Protein AF-A0A966R9F8-F1 (afdb_monomer_lite)

Secondary structure (DSSP, 8-state):
--GGGGS-HHHHHHHHHHHHHHHHH-PBBSSSSTTB---B-GGG-TTGGGT-SGGGSTTEETTTEESSB-S---TT-B-TT----HHHHHHHHHHHHHHHHHHHHHHHHH--

Sequence (112 aa):
MGEYELLNERQQEQADDLAELAVEFGKFDQTTGANGAHYAPASANPFKAQGLMCSNCVFYDELGGCQIVSGVIEPEAVCKLWIIPETTILEAEAQAARSLDMAKRKLKLHVL

Structure (mmCIF, N/CA/C/O backbone):
data_AF-A0A966R9F8-F1
#
_entry.id   AF-A0A966R9F8-F1
#
loop_
_atom_site.group_PDB
_atom_site.id
_atom_site.type_symbol
_atom_site.label_atom_id
_atom_site.label_alt_id
_atom_site.label_comp_id
_atom_site.label_asym_id
_atom_site.label_entity_id
_atom_site.label_seq_id
_atom_site.pdbx_PDB_ins_code
_atom_site.Cartn_x
_atom_site.Cartn_y
_atom_site.Cartn_z
_atom_site.occupancy
_atom_site.B_iso_or_equiv
_atom_site.auth_seq_id
_atom_site.auth_comp_id
_atom_site.auth_asym_id
_atom_site.auth_atom_id
_atom_site.pdbx_PDB_model_num
ATOM 1 N N . MET A 1 1 ? -17.817 -1.187 8.749 1.00 52.78 1 MET A N 1
ATOM 2 C CA . MET A 1 1 ? -17.004 0.005 8.489 1.00 52.78 1 MET A CA 1
ATOM 3 C C . MET A 1 1 ? -15.873 -0.420 7.581 1.00 52.78 1 MET A C 1
ATOM 5 O O . MET A 1 1 ? -15.224 -1.404 7.920 1.00 52.78 1 MET A O 1
ATOM 9 N N . GLY A 1 2 ? -15.725 0.204 6.415 1.00 76.94 2 GLY A N 1
ATOM 10 C CA . GLY A 1 2 ? -14.594 -0.048 5.517 1.00 76.94 2 GLY A CA 1
ATOM 11 C C . GLY A 1 2 ? -13.320 0.635 6.024 1.00 76.94 2 GLY A C 1
ATOM 12 O O . GLY A 1 2 ? -13.399 1.614 6.759 1.00 76.94 2 GLY A O 1
ATOM 13 N N . GLU A 1 3 ? -12.144 0.143 5.633 1.00 81.62 3 GLU A N 1
ATOM 14 C CA . GLU A 1 3 ? -10.843 0.690 6.069 1.00 81.62 3 GLU A CA 1
ATOM 15 C C . GLU A 1 3 ? -10.679 2.184 5.728 1.00 81.62 3 GLU A C 1
ATOM 17 O O . GLU A 1 3 ? -10.057 2.926 6.484 1.00 81.62 3 GLU A O 1
ATOM 22 N N . TYR A 1 4 ? -11.310 2.649 4.645 1.00 91.25 4 TYR A N 1
ATOM 23 C CA . TYR A 1 4 ? -11.341 4.057 4.237 1.00 91.25 4 TYR A CA 1
ATOM 24 C C . TYR A 1 4 ? -11.952 4.987 5.301 1.00 91.25 4 TYR A 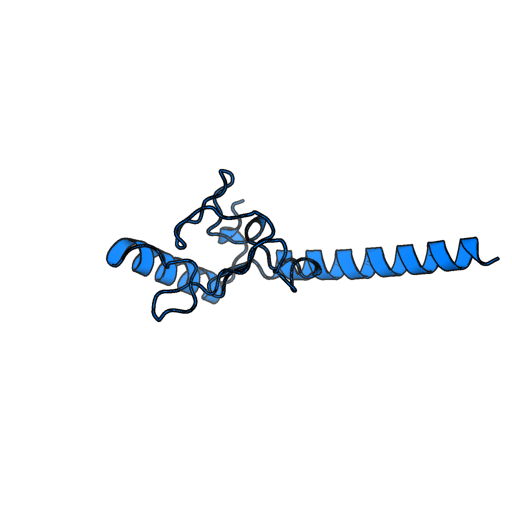C 1
ATOM 26 O O . TYR A 1 4 ? -11.483 6.101 5.506 1.00 91.25 4 TYR A O 1
ATOM 34 N N . GLU A 1 5 ? -12.962 4.525 6.040 1.00 94.31 5 GLU A N 1
ATOM 35 C CA . GLU A 1 5 ? -13.660 5.332 7.055 1.00 94.31 5 GLU A CA 1
ATOM 36 C C . GLU A 1 5 ? -12.799 5.585 8.305 1.00 94.31 5 GLU A C 1
ATOM 38 O O . GLU A 1 5 ? -13.142 6.427 9.134 1.00 94.31 5 GLU A O 1
ATOM 43 N N . LEU A 1 6 ? -11.689 4.853 8.454 1.00 95.69 6 LEU A N 1
ATOM 44 C CA . LEU A 1 6 ? -10.715 5.025 9.534 1.00 95.69 6 LEU A CA 1
ATOM 45 C C . LEU A 1 6 ? -9.586 6.002 9.166 1.00 95.69 6 LEU A C 1
ATOM 47 O O . LEU A 1 6 ? -8.758 6.326 10.018 1.00 95.69 6 LEU A O 1
ATOM 51 N N . LEU A 1 7 ? -9.526 6.454 7.911 1.00 97.19 7 LEU A N 1
ATOM 52 C CA . LEU A 1 7 ? -8.533 7.414 7.442 1.00 97.19 7 LEU A CA 1
ATOM 53 C C . LEU A 1 7 ? -8.856 8.832 7.925 1.00 97.19 7 LEU A C 1
ATOM 55 O O . LEU A 1 7 ? -10.020 9.228 7.993 1.00 97.19 7 LEU A O 1
ATOM 59 N N . ASN A 1 8 ? -7.819 9.628 8.195 1.00 96.56 8 ASN A N 1
ATOM 60 C CA . ASN A 1 8 ? -7.980 11.075 8.373 1.00 96.56 8 ASN A CA 1
ATOM 61 C C . ASN A 1 8 ? -8.169 11.797 7.021 1.00 96.56 8 ASN A C 1
ATOM 63 O O . ASN A 1 8 ? -7.913 11.217 5.969 1.00 96.56 8 ASN A O 1
ATOM 67 N N . GLU A 1 9 ? -8.570 13.073 7.047 1.00 97.88 9 GLU A N 1
ATOM 68 C CA . GLU A 1 9 ? -8.872 13.863 5.835 1.00 97.88 9 GLU A CA 1
ATOM 69 C C . GLU A 1 9 ? -7.724 13.862 4.812 1.00 97.88 9 GLU A C 1
ATOM 71 O O . GLU A 1 9 ? -7.943 13.571 3.641 1.00 97.88 9 GLU A O 1
ATOM 76 N N . ARG A 1 10 ? -6.477 14.075 5.259 1.00 97.81 10 ARG A N 1
ATOM 77 C CA . ARG A 1 10 ? -5.295 14.012 4.380 1.00 97.81 10 ARG A CA 1
ATOM 78 C C . ARG A 1 10 ? -5.185 12.653 3.683 1.00 97.81 10 ARG A C 1
ATOM 80 O O . ARG A 1 10 ? -4.820 12.591 2.515 1.00 97.81 10 ARG A O 1
ATOM 87 N N . GLN A 1 11 ? -5.381 11.563 4.424 1.00 98.12 11 GLN A N 1
ATOM 88 C CA . GLN A 1 11 ? -5.251 10.209 3.886 1.00 98.12 11 GLN A CA 1
ATOM 89 C C . GLN A 1 11 ? -6.381 9.874 2.909 1.00 98.12 11 GLN A C 1
ATOM 91 O O . GLN A 1 11 ? -6.123 9.166 1.942 1.00 98.12 11 GLN A O 1
ATOM 96 N N . GLN A 1 12 ? -7.595 10.377 3.152 1.00 98.38 12 GLN A N 1
ATOM 97 C CA . GLN A 1 12 ? -8.726 10.234 2.232 1.00 98.38 12 GLN A CA 1
ATOM 98 C C . GLN A 1 12 ? -8.445 10.958 0.912 1.00 98.38 12 GLN A C 1
ATOM 100 O O . GLN A 1 12 ? -8.465 10.310 -0.127 1.00 98.38 12 GLN A O 1
ATOM 105 N N . GLU A 1 13 ? -8.050 12.237 0.956 1.00 98.50 13 GLU A N 1
ATOM 106 C CA . GLU A 1 13 ? -7.679 13.000 -0.251 1.00 98.50 13 GLU A CA 1
ATOM 107 C C . GLU A 1 13 ? -6.551 12.309 -1.032 1.00 98.50 13 GLU A C 1
ATOM 109 O O . GLU A 1 13 ? -6.644 12.115 -2.239 1.00 98.50 13 GLU A O 1
ATOM 114 N N . GLN A 1 14 ? -5.506 11.842 -0.339 1.00 98.44 14 GLN A N 1
ATOM 115 C CA . GLN A 1 14 ? -4.418 11.109 -0.986 1.00 98.44 14 GLN A CA 1
ATOM 116 C C . GLN A 1 14 ? -4.898 9.792 -1.622 1.00 98.44 14 GLN A C 1
ATOM 118 O O . GLN A 1 14 ? -4.357 9.373 -2.649 1.00 98.44 14 GLN A O 1
ATOM 123 N N . ALA A 1 15 ? -5.866 9.111 -1.004 1.00 98.38 15 ALA A N 1
ATOM 124 C CA . ALA A 1 15 ? -6.410 7.874 -1.541 1.00 98.38 15 ALA A CA 1
ATOM 125 C C . ALA A 1 15 ? -7.251 8.124 -2.795 1.00 98.38 15 ALA A C 1
ATOM 127 O O . ALA A 1 15 ? -7.097 7.405 -3.786 1.00 98.38 15 ALA A O 1
ATOM 128 N N . ASP A 1 16 ? -8.079 9.165 -2.759 1.00 98.50 16 ASP A N 1
ATOM 129 C CA . ASP A 1 16 ? -8.931 9.568 -3.870 1.00 98.50 16 ASP A CA 1
ATOM 130 C C . ASP A 1 16 ? -8.083 9.999 -5.075 1.00 98.50 16 ASP A C 1
ATOM 132 O O . ASP A 1 16 ? -8.275 9.468 -6.169 1.00 98.50 16 ASP A O 1
ATOM 136 N N . ASP A 1 17 ? -7.066 10.843 -4.866 1.00 98.62 17 ASP A N 1
ATOM 137 C CA . ASP A 1 17 ? -6.159 11.304 -5.926 1.00 98.62 17 ASP A CA 1
ATOM 138 C C . ASP A 1 17 ? -5.411 10.134 -6.593 1.00 98.62 17 ASP A C 1
ATOM 140 O O . ASP A 1 17 ? -5.265 10.069 -7.816 1.00 98.62 17 ASP A O 1
ATOM 144 N N . LEU A 1 18 ? -4.926 9.166 -5.805 1.00 98.56 18 LEU A N 1
ATOM 145 C CA . LEU A 1 18 ? -4.253 7.979 -6.346 1.00 98.56 18 LEU A CA 1
ATOM 146 C C . LEU A 1 18 ? -5.211 7.078 -7.132 1.00 98.56 18 LEU A C 1
ATOM 148 O O . LEU A 1 18 ? -4.808 6.495 -8.144 1.00 98.56 18 LEU A O 1
ATOM 152 N N . ALA A 1 19 ? -6.455 6.944 -6.668 1.00 98.25 19 ALA A N 1
ATOM 153 C CA . ALA A 1 19 ? -7.485 6.200 -7.377 1.00 98.25 19 ALA A CA 1
ATOM 154 C C . ALA A 1 19 ? -7.851 6.889 -8.700 1.00 98.25 19 ALA A C 1
ATOM 156 O O . ALA A 1 19 ? -7.936 6.211 -9.725 1.00 98.25 19 ALA A O 1
ATOM 157 N N . GLU A 1 20 ? -7.988 8.217 -8.707 1.00 98.50 20 GLU A N 1
ATOM 158 C CA . GLU A 1 20 ? -8.245 9.007 -9.915 1.00 98.50 20 GLU A CA 1
ATOM 159 C C . GLU A 1 20 ? -7.111 8.855 -10.936 1.00 98.50 20 GLU A C 1
ATOM 161 O O . GLU A 1 20 ? -7.372 8.515 -12.091 1.00 98.50 20 GLU A O 1
ATOM 166 N N . LEU A 1 21 ? -5.848 8.963 -10.505 1.00 98.31 21 LEU A N 1
ATOM 167 C CA . LEU A 1 21 ? -4.687 8.723 -11.371 1.00 98.31 21 LEU A CA 1
ATOM 168 C C . LEU A 1 21 ? -4.711 7.325 -12.004 1.00 98.31 21 LEU A C 1
ATOM 170 O O . LEU A 1 21 ? -4.418 7.175 -13.192 1.00 98.31 21 LEU A O 1
ATOM 174 N N . ALA A 1 22 ? -5.069 6.298 -11.227 1.00 98.19 22 ALA A N 1
ATOM 175 C CA . ALA A 1 22 ? -5.151 4.929 -11.725 1.00 98.19 22 ALA A CA 1
ATOM 176 C C . ALA A 1 22 ? -6.311 4.723 -12.714 1.00 98.19 22 ALA A C 1
ATOM 178 O O . ALA A 1 22 ? -6.198 3.894 -13.621 1.00 98.19 22 ALA A O 1
ATOM 179 N N . VAL A 1 23 ? -7.413 5.463 -12.558 1.00 98.00 23 VAL A N 1
ATOM 180 C CA . VAL A 1 23 ? -8.544 5.464 -13.498 1.00 98.00 23 VAL A CA 1
ATOM 181 C C . VAL A 1 23 ? -8.182 6.198 -14.792 1.00 98.00 23 VAL A C 1
ATOM 183 O O . VAL A 1 23 ? -8.486 5.691 -15.871 1.00 98.00 23 VAL A O 1
ATOM 186 N N . GLU A 1 24 ? -7.523 7.355 -14.703 1.00 98.50 24 GLU A N 1
ATOM 187 C CA . GLU A 1 24 ? -7.195 8.196 -15.859 1.00 98.50 24 GLU A CA 1
ATOM 188 C C . GLU A 1 24 ? -6.043 7.622 -16.699 1.00 98.50 24 GLU A C 1
ATOM 190 O O . GLU A 1 24 ? -6.148 7.527 -17.924 1.00 98.50 24 GLU A O 1
ATOM 195 N N . PHE A 1 25 ? -4.951 7.206 -16.053 1.00 98.25 25 PHE A N 1
ATOM 196 C CA . PHE A 1 25 ? -3.712 6.802 -16.731 1.00 98.25 25 PHE A CA 1
ATOM 197 C C . PHE A 1 25 ? -3.435 5.297 -16.679 1.00 98.25 25 PHE A C 1
ATOM 199 O O . PHE A 1 25 ? -2.523 4.810 -17.355 1.00 98.25 25 PHE A O 1
ATOM 206 N N . GLY A 1 26 ? -4.230 4.547 -15.916 1.00 98.12 26 GLY A N 1
ATOM 207 C CA . GLY A 1 26 ? -4.005 3.135 -15.637 1.00 98.12 26 GLY A CA 1
ATOM 208 C C . GLY A 1 26 ? -3.211 2.899 -14.350 1.00 98.12 26 GLY A C 1
ATOM 209 O O . GLY A 1 26 ? -2.568 3.788 -13.795 1.00 98.12 26 GLY A O 1
ATOM 210 N N . LYS A 1 27 ? -3.262 1.655 -13.865 1.00 98.62 27 LYS A N 1
ATOM 211 C CA . LYS A 1 27 ? -2.603 1.237 -12.620 1.00 98.62 27 LYS A CA 1
ATOM 212 C C . LYS A 1 27 ? -1.078 1.351 -12.699 1.00 98.62 27 LYS A C 1
ATOM 214 O O . LYS A 1 27 ? -0.480 1.065 -13.736 1.00 98.62 27 LYS A O 1
ATOM 219 N N . PHE A 1 28 ? -0.455 1.632 -11.558 1.00 98.69 28 PHE A N 1
ATOM 220 C CA . PHE A 1 28 ? 0.994 1.555 -11.380 1.00 98.69 28 PHE A CA 1
ATOM 221 C C . PHE A 1 28 ? 1.487 0.112 -11.583 1.00 98.69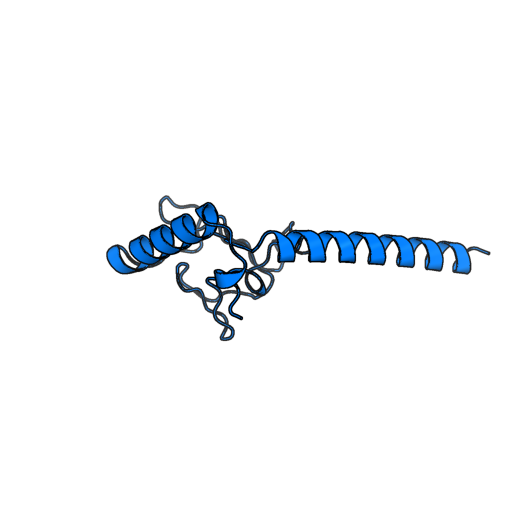 28 PHE A C 1
ATOM 223 O O . PHE A 1 28 ? 0.805 -0.857 -11.222 1.00 98.69 28 PHE A O 1
ATOM 230 N N . ASP A 1 29 ? 2.679 -0.056 -12.155 1.00 98.56 29 ASP A N 1
ATOM 231 C CA . ASP A 1 29 ? 3.329 -1.368 -12.248 1.00 98.56 29 ASP A CA 1
ATOM 232 C C . ASP A 1 29 ? 4.106 -1.700 -10.963 1.00 98.56 29 ASP A C 1
ATOM 234 O O . ASP A 1 29 ? 4.281 -0.862 -10.084 1.00 98.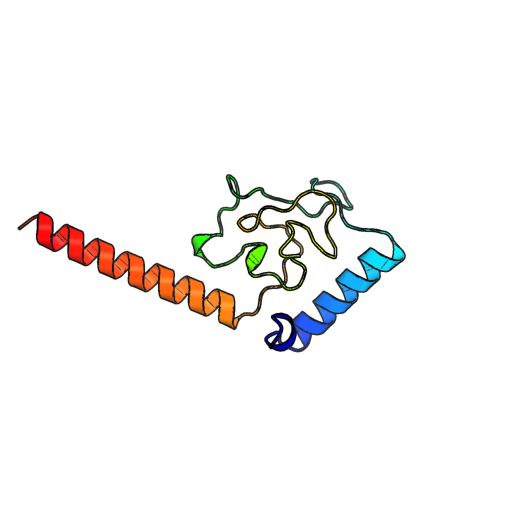56 29 ASP A O 1
ATOM 238 N N . GLN A 1 30 ? 4.558 -2.942 -10.801 1.00 98.62 30 GLN A N 1
ATOM 239 C CA . GLN A 1 30 ? 5.246 -3.372 -9.574 1.00 98.62 30 GLN A CA 1
ATOM 240 C C . GLN A 1 30 ? 6.728 -2.952 -9.510 1.00 98.62 30 GLN A C 1
ATOM 242 O O . GLN A 1 30 ? 7.401 -3.208 -8.512 1.00 98.62 30 GLN A O 1
ATOM 247 N N . THR A 1 31 ? 7.263 -2.318 -10.554 1.00 98.38 31 THR A N 1
ATOM 248 C CA . THR A 1 31 ? 8.705 -2.115 -10.728 1.00 98.38 31 THR A CA 1
ATOM 249 C C . THR A 1 31 ? 9.238 -0.887 -9.977 1.00 98.38 31 THR A C 1
ATOM 251 O O . THR A 1 31 ? 8.535 -0.207 -9.223 1.00 98.38 31 THR A O 1
ATOM 254 N N . THR A 1 32 ? 10.525 -0.597 -10.192 1.00 97.62 32 THR A N 1
ATOM 255 C CA . THR A 1 32 ? 11.205 0.633 -9.765 1.00 97.62 32 THR A CA 1
ATOM 256 C C . THR A 1 32 ? 11.252 1.716 -10.839 1.00 97.62 32 THR A C 1
ATOM 258 O O . THR A 1 32 ? 11.998 2.685 -10.704 1.00 97.62 32 THR A O 1
ATOM 261 N N . GLY A 1 33 ? 10.502 1.547 -11.930 1.00 97.94 33 GLY A N 1
ATOM 262 C CA . GLY A 1 33 ? 10.387 2.545 -12.986 1.00 97.94 33 GLY A CA 1
ATOM 263 C C . GLY A 1 33 ? 9.623 3.797 -12.547 1.00 97.94 33 GLY A C 1
ATOM 264 O O . GLY A 1 33 ? 9.077 3.872 -11.446 1.00 97.94 33 GLY A O 1
ATOM 265 N N . ALA A 1 34 ? 9.547 4.782 -13.447 1.00 96.88 34 ALA A N 1
ATOM 266 C CA . ALA A 1 34 ? 8.872 6.059 -13.192 1.00 96.88 34 ALA A CA 1
ATOM 267 C C . ALA A 1 34 ? 7.396 5.891 -12.776 1.00 96.88 34 ALA A C 1
ATOM 269 O O . ALA A 1 34 ? 6.933 6.598 -11.885 1.00 96.88 34 ALA A O 1
ATOM 270 N N . ASN A 1 35 ? 6.708 4.901 -13.353 1.00 97.25 35 ASN A N 1
ATOM 271 C CA . ASN A 1 35 ? 5.308 4.568 -13.059 1.00 97.25 35 ASN A CA 1
ATOM 272 C C . ASN A 1 35 ? 5.170 3.352 -12.120 1.00 97.25 35 ASN A C 1
ATOM 274 O O . ASN A 1 35 ? 4.090 2.781 -11.987 1.00 97.25 35 ASN A O 1
ATOM 278 N N . GLY A 1 36 ? 6.270 2.930 -11.491 1.00 98.06 36 GLY A N 1
ATOM 279 C CA . GLY A 1 36 ? 6.310 1.748 -10.641 1.00 98.06 36 GLY A CA 1
ATOM 280 C C . GLY A 1 36 ? 5.968 2.050 -9.184 1.00 98.06 36 GLY A C 1
ATOM 281 O O . GLY A 1 36 ? 6.301 3.112 -8.657 1.00 98.06 36 GLY A O 1
ATOM 282 N N . ALA A 1 37 ? 5.333 1.101 -8.504 1.00 98.56 37 ALA A N 1
ATOM 283 C CA . ALA A 1 37 ? 4.881 1.195 -7.121 1.00 98.56 37 ALA A CA 1
ATOM 284 C C . ALA A 1 37 ? 5.948 0.775 -6.094 1.00 98.56 37 ALA A C 1
ATOM 286 O O . ALA A 1 37 ? 5.661 0.790 -4.898 1.00 98.56 37 ALA A O 1
ATOM 287 N N . HIS A 1 38 ? 7.168 0.405 -6.511 1.00 98.19 38 HIS A N 1
ATOM 288 C CA . HIS A 1 38 ? 8.174 -0.188 -5.613 1.00 98.19 38 HIS A CA 1
ATOM 289 C C . HIS A 1 38 ? 7.590 -1.337 -4.781 1.00 98.19 38 HIS A C 1
ATOM 291 O O . HIS A 1 38 ? 7.674 -1.335 -3.552 1.00 98.19 38 HIS A O 1
ATOM 297 N N . TYR A 1 39 ? 6.935 -2.284 -5.450 1.00 98.56 39 TYR A N 1
ATOM 298 C CA . TYR A 1 39 ? 6.323 -3.418 -4.774 1.00 98.56 39 TYR A CA 1
ATOM 299 C C . TYR A 1 39 ? 7.405 -4.324 -4.172 1.00 98.56 39 TYR A C 1
ATOM 301 O O . TYR A 1 39 ? 8.337 -4.747 -4.858 1.00 98.56 39 TYR A O 1
ATOM 309 N N . ALA A 1 40 ? 7.263 -4.634 -2.888 1.00 98.56 40 ALA A N 1
ATOM 310 C CA . ALA A 1 40 ? 8.042 -5.638 -2.187 1.00 98.56 40 ALA A CA 1
ATOM 311 C C . ALA A 1 40 ? 7.109 -6.807 -1.826 1.00 98.56 40 ALA A C 1
ATOM 313 O O . ALA A 1 40 ? 6.152 -6.589 -1.076 1.00 98.56 40 ALA A O 1
ATOM 314 N N . PRO A 1 41 ? 7.365 -8.034 -2.326 1.00 98.25 41 PRO A N 1
ATOM 315 C CA . PRO A 1 41 ? 6.544 -9.205 -2.008 1.00 98.25 41 PRO A CA 1
ATOM 316 C C . PRO A 1 41 ? 6.586 -9.522 -0.512 1.00 98.25 41 PRO A C 1
ATOM 318 O O . PRO A 1 41 ? 7.434 -8.997 0.218 1.00 98.25 41 PRO A O 1
ATOM 321 N N . ALA A 1 42 ? 5.732 -10.435 -0.040 1.00 98.12 42 ALA A N 1
ATOM 322 C CA . ALA A 1 42 ? 5.691 -10.783 1.375 1.00 98.12 42 ALA A CA 1
ATOM 323 C C . ALA A 1 42 ? 7.076 -11.215 1.875 1.00 98.12 42 ALA A C 1
ATOM 325 O O . ALA A 1 42 ? 7.527 -10.772 2.922 1.00 98.12 42 ALA A O 1
ATOM 326 N N . SER A 1 43 ? 7.819 -12.033 1.140 1.00 98.12 43 SER A N 1
ATOM 327 C CA . SER A 1 43 ? 9.158 -12.465 1.577 1.00 98.12 43 SER A CA 1
ATOM 328 C C . SER A 1 43 ? 10.169 -11.320 1.766 1.00 98.12 43 SER A C 1
ATOM 330 O O . SER A 1 43 ? 11.162 -11.509 2.465 1.00 98.12 43 SER A O 1
ATOM 332 N N . ALA A 1 44 ? 9.914 -10.144 1.183 1.00 98.12 44 ALA A N 1
ATOM 333 C CA . ALA A 1 44 ? 10.804 -8.988 1.201 1.00 98.12 44 ALA A CA 1
ATOM 334 C C . ALA A 1 44 ? 10.233 -7.760 1.931 1.00 98.12 44 ALA A C 1
ATOM 336 O O . ALA A 1 44 ? 10.932 -6.755 2.020 1.00 98.12 44 ALA A O 1
ATOM 337 N N . ASN A 1 45 ? 9.003 -7.810 2.455 1.00 98.31 45 ASN A N 1
ATOM 338 C CA . ASN A 1 45 ? 8.419 -6.708 3.220 1.00 98.31 45 ASN A CA 1
ATOM 339 C C . ASN A 1 45 ? 9.074 -6.617 4.619 1.00 98.31 45 ASN A C 1
ATOM 341 O O . ASN A 1 45 ? 8.824 -7.483 5.465 1.00 98.31 45 ASN A O 1
ATOM 345 N N . PRO A 1 46 ? 9.877 -5.573 4.910 1.00 96.81 46 PRO A N 1
ATOM 346 C CA . PRO A 1 46 ? 10.565 -5.452 6.193 1.00 96.81 46 PRO A CA 1
ATOM 347 C C . PRO A 1 46 ? 9.669 -4.865 7.296 1.00 96.81 46 PRO A C 1
ATOM 349 O O . PRO A 1 46 ? 10.056 -4.868 8.464 1.00 96.81 46 PRO A O 1
ATOM 352 N N . PHE A 1 47 ? 8.479 -4.369 6.947 1.00 97.31 47 PHE A N 1
ATOM 353 C CA . PHE A 1 47 ? 7.594 -3.619 7.837 1.00 97.31 47 PHE A CA 1
ATOM 354 C C . PHE A 1 47 ? 6.344 -4.402 8.260 1.00 97.31 47 PHE A C 1
ATOM 356 O O . PHE A 1 47 ? 5.494 -3.862 8.965 1.00 97.31 47 PHE A O 1
ATOM 363 N N . LYS A 1 48 ? 6.234 -5.693 7.910 1.00 94.75 48 LYS A N 1
ATOM 364 C CA . LYS A 1 48 ? 5.080 -6.535 8.288 1.00 94.75 48 LYS A CA 1
ATOM 365 C C . LYS A 1 48 ? 4.747 -6.482 9.773 1.00 94.75 48 LYS A C 1
ATOM 367 O O . LYS A 1 48 ? 3.588 -6.376 10.149 1.00 94.75 48 LYS A O 1
ATOM 372 N N . ALA A 1 49 ? 5.770 -6.545 10.626 1.00 92.69 49 ALA A N 1
ATOM 373 C CA . ALA A 1 49 ? 5.592 -6.531 12.076 1.00 92.69 49 ALA A CA 1
ATOM 374 C C . ALA A 1 49 ? 5.016 -5.202 12.605 1.00 92.69 49 ALA A C 1
ATOM 376 O O . ALA A 1 49 ? 4.525 -5.165 13.726 1.00 92.69 49 ALA A O 1
ATOM 377 N N . GLN A 1 50 ? 5.085 -4.133 11.807 1.00 94.88 50 GLN A N 1
ATOM 378 C CA . GLN A 1 50 ? 4.536 -2.805 12.101 1.00 94.88 50 GLN A CA 1
ATOM 379 C C . GLN A 1 50 ? 3.143 -2.615 11.477 1.00 94.88 50 GLN A C 1
ATOM 381 O O . GLN A 1 50 ? 2.596 -1.522 11.512 1.00 94.88 50 GLN A O 1
ATOM 386 N N . GLY A 1 51 ? 2.567 -3.655 10.863 1.00 96.00 51 GLY A N 1
ATOM 387 C CA . GLY A 1 51 ? 1.252 -3.571 10.225 1.00 96.00 51 GLY A CA 1
ATOM 388 C C . GLY A 1 51 ? 1.262 -2.969 8.820 1.00 96.00 51 GLY A C 1
ATOM 389 O O . GLY A 1 51 ? 0.199 -2.863 8.213 1.00 96.00 51 GLY A O 1
ATOM 390 N N . LEU A 1 52 ? 2.431 -2.615 8.274 1.00 97.94 52 LEU A N 1
ATOM 391 C CA . LEU A 1 52 ? 2.561 -2.084 6.916 1.00 97.94 52 LEU A CA 1
ATOM 392 C C . LEU A 1 52 ? 2.517 -3.243 5.920 1.00 97.94 52 LEU A C 1
ATOM 394 O O . LEU A 1 52 ? 3.551 -3.762 5.495 1.00 97.94 52 LEU A O 1
ATOM 398 N N . MET A 1 53 ? 1.304 -3.678 5.593 1.00 97.94 53 MET A N 1
ATOM 399 C CA . MET A 1 53 ? 1.052 -4.759 4.651 1.00 97.94 53 MET A CA 1
ATOM 400 C C . MET A 1 53 ? -0.190 -4.501 3.797 1.00 97.94 53 MET A C 1
ATOM 402 O O . MET A 1 53 ? -1.086 -3.768 4.212 1.00 97.94 53 MET A O 1
ATOM 406 N N . CYS A 1 54 ? -0.241 -5.095 2.605 1.00 98.19 54 CYS A N 1
ATOM 407 C CA . CYS A 1 54 ? -1.324 -4.898 1.647 1.00 98.19 54 CYS A CA 1
ATOM 408 C C . CYS A 1 54 ? -2.697 -5.223 2.237 1.00 98.19 54 CYS A C 1
ATOM 410 O O . CYS A 1 54 ? -3.601 -4.428 2.047 1.00 98.19 54 CYS A O 1
ATOM 412 N N . SER A 1 55 ? -2.846 -6.293 3.019 1.00 97.12 55 SER A N 1
ATOM 413 C CA . SER A 1 55 ? -4.131 -6.664 3.630 1.00 97.12 55 SER A CA 1
ATOM 414 C C . SER A 1 55 ? -4.694 -5.655 4.634 1.00 97.12 55 SER A C 1
ATOM 416 O O . SER A 1 55 ? -5.802 -5.863 5.102 1.00 97.12 55 SER A O 1
ATOM 418 N N . ASN A 1 56 ? -3.927 -4.622 4.995 1.00 97.00 56 ASN A N 1
ATOM 419 C CA . ASN A 1 56 ? -4.357 -3.525 5.866 1.00 97.00 56 ASN A CA 1
ATOM 420 C C . ASN A 1 56 ? -4.540 -2.201 5.092 1.00 97.00 56 ASN A C 1
ATOM 422 O O . ASN A 1 56 ? -4.774 -1.153 5.695 1.00 97.00 56 ASN A O 1
ATOM 426 N N . CYS A 1 57 ? -4.288 -2.208 3.780 1.00 97.94 57 CYS A N 1
ATOM 427 C CA . CYS A 1 57 ? -4.298 -1.032 2.919 1.00 97.94 57 CYS A CA 1
ATOM 428 C C . CYS A 1 57 ? -5.649 -0.905 2.223 1.00 97.94 57 CYS A C 1
ATOM 430 O O . CYS A 1 57 ? -6.096 -1.853 1.582 1.00 97.94 57 CYS A O 1
ATOM 432 N N . VAL A 1 58 ? -6.190 0.315 2.193 1.00 97.94 58 VAL A N 1
ATOM 433 C CA . VAL A 1 58 ? -7.535 0.615 1.661 1.00 97.94 58 VAL A CA 1
ATOM 434 C C . VAL A 1 58 ? -7.753 0.229 0.194 1.00 97.94 58 VAL A C 1
ATOM 436 O O . VAL A 1 58 ? -8.886 0.161 -0.277 1.00 97.94 58 VAL A O 1
ATOM 439 N N . PHE A 1 59 ? -6.671 -0.008 -0.548 1.00 98.00 59 PHE A N 1
ATOM 440 C CA . PHE A 1 59 ? -6.713 -0.394 -1.955 1.00 98.00 59 PHE A CA 1
ATOM 441 C C . PHE A 1 59 ? -6.646 -1.900 -2.197 1.00 98.00 59 PHE A C 1
ATOM 443 O O . PHE A 1 59 ? -6.673 -2.305 -3.361 1.00 98.00 59 PHE A O 1
ATOM 450 N N . TYR A 1 60 ? -6.461 -2.723 -1.169 1.00 97.75 60 TYR A N 1
ATOM 451 C CA . TYR A 1 60 ? -6.341 -4.165 -1.339 1.00 97.75 60 TYR A CA 1
ATOM 452 C C . TYR A 1 60 ? -7.698 -4.807 -1.626 1.00 97.75 60 TYR A C 1
ATOM 454 O O . TYR A 1 60 ? -8.722 -4.447 -1.056 1.00 97.75 60 TYR A O 1
ATOM 462 N N . ASP A 1 61 ? -7.689 -5.759 -2.551 1.00 93.94 61 ASP A N 1
ATOM 463 C CA . ASP A 1 61 ? -8.822 -6.620 -2.864 1.00 93.94 61 ASP A CA 1
ATOM 464 C C . ASP A 1 61 ? -8.554 -7.992 -2.238 1.00 93.94 61 ASP A C 1
ATOM 466 O O . ASP A 1 61 ? -7.506 -8.594 -2.491 1.00 93.94 61 ASP A O 1
ATOM 470 N N . GLU A 1 62 ? -9.504 -8.504 -1.450 1.00 87.94 62 GLU A N 1
ATOM 471 C CA . GLU A 1 62 ? -9.412 -9.805 -0.774 1.00 87.94 62 GLU A CA 1
ATOM 472 C C . GLU A 1 62 ? -9.139 -10.979 -1.734 1.00 87.94 62 GLU A C 1
ATOM 474 O O . GLU A 1 62 ? -8.619 -12.011 -1.308 1.00 87.94 62 GLU A O 1
ATOM 479 N N . LEU A 1 63 ? -9.409 -10.819 -3.036 1.00 92.19 63 LEU A N 1
ATOM 480 C CA . LEU A 1 63 ? -9.068 -11.785 -4.086 1.00 92.19 63 LEU A CA 1
ATOM 481 C C . LEU A 1 63 ? -7.593 -11.728 -4.543 1.00 92.19 63 LEU A C 1
ATOM 483 O O . LEU A 1 63 ? -7.228 -12.384 -5.521 1.00 92.19 63 LEU A O 1
ATOM 487 N N . GLY A 1 64 ? -6.734 -10.976 -3.848 1.00 91.38 64 GLY A N 1
ATOM 488 C CA . GLY A 1 64 ? -5.303 -10.853 -4.152 1.00 91.38 64 GLY A CA 1
ATOM 489 C C . GLY A 1 64 ? -4.992 -9.791 -5.208 1.00 91.38 64 GLY A C 1
ATOM 490 O O . GLY A 1 64 ? -4.026 -9.924 -5.965 1.00 91.38 64 GLY A O 1
ATOM 491 N N . GLY A 1 65 ? -5.830 -8.755 -5.291 1.00 96.62 65 GLY A N 1
ATOM 492 C CA . GLY A 1 65 ? -5.681 -7.622 -6.204 1.00 96.62 65 GLY A CA 1
ATOM 493 C C . GLY A 1 65 ? -5.396 -6.304 -5.479 1.00 96.62 65 GLY A C 1
ATOM 494 O O . GLY A 1 65 ? -5.393 -6.222 -4.254 1.00 96.62 65 GLY A O 1
ATOM 495 N N . CYS A 1 66 ? -5.160 -5.243 -6.251 1.00 98.38 66 CYS A N 1
ATOM 496 C CA . CYS A 1 66 ? -5.111 -3.872 -5.747 1.00 98.38 66 CYS A CA 1
ATOM 497 C C . CYS A 1 66 ? -5.843 -2.938 -6.712 1.00 98.38 66 CYS A C 1
ATOM 499 O O . CYS A 1 66 ? -5.779 -3.114 -7.933 1.00 98.38 66 CYS A O 1
ATOM 501 N N . GLN A 1 67 ? -6.534 -1.935 -6.180 1.00 98.00 67 GLN A N 1
ATOM 502 C CA . GLN A 1 67 ? -7.260 -0.947 -6.975 1.00 98.00 67 GLN A CA 1
ATOM 503 C C . GLN A 1 67 ? -6.317 -0.091 -7.833 1.00 98.00 67 GLN A C 1
ATOM 505 O O . GLN A 1 67 ? -6.645 0.180 -8.984 1.00 98.00 67 GLN A O 1
ATOM 510 N N . ILE A 1 68 ? -5.120 0.238 -7.332 1.00 98.62 68 ILE A N 1
ATOM 511 C CA . ILE A 1 68 ? -4.189 1.165 -8.000 1.00 98.62 68 ILE A CA 1
ATOM 512 C C . ILE A 1 68 ? -2.883 0.521 -8.492 1.00 98.62 68 ILE A C 1
ATOM 514 O O . ILE A 1 68 ? -2.217 1.092 -9.348 1.00 98.62 68 ILE A O 1
ATOM 518 N N . VAL A 1 69 ? -2.515 -0.673 -8.011 1.00 98.69 69 VAL A N 1
ATOM 519 C CA . VAL A 1 69 ? -1.319 -1.413 -8.463 1.00 98.69 69 VAL A CA 1
ATOM 520 C C . VAL A 1 69 ? -1.738 -2.636 -9.276 1.00 98.69 69 VAL A C 1
ATOM 522 O O . VAL A 1 69 ? -2.644 -3.376 -8.899 1.00 98.69 69 VAL A O 1
ATOM 525 N N . SER A 1 70 ? -1.092 -2.841 -10.420 1.00 98.31 70 SER A N 1
ATOM 526 C CA . SER A 1 70 ? -1.327 -3.991 -11.296 1.00 98.31 70 SER A CA 1
ATOM 527 C C . SER A 1 70 ? -0.588 -5.254 -10.827 1.00 98.31 70 SER A C 1
ATOM 529 O O . SER A 1 70 ? 0.393 -5.193 -10.085 1.00 98.31 70 SER A O 1
ATOM 531 N N . GLY A 1 71 ? -1.053 -6.417 -11.290 1.00 97.06 71 GLY A N 1
ATOM 532 C CA . GLY A 1 71 ? -0.469 -7.720 -10.960 1.00 97.06 71 GLY A CA 1
ATOM 533 C C . GLY A 1 71 ? -1.125 -8.409 -9.761 1.00 97.06 71 GLY A C 1
ATOM 534 O O . GLY A 1 71 ? -2.141 -7.952 -9.242 1.00 97.06 71 GLY A O 1
ATOM 535 N N . VAL A 1 72 ? -0.548 -9.545 -9.365 1.00 97.25 72 VAL A N 1
ATOM 536 C CA . VAL A 1 72 ? -0.964 -10.310 -8.179 1.00 97.25 72 VAL A CA 1
ATOM 537 C C . VAL A 1 72 ? -0.367 -9.656 -6.939 1.00 97.25 72 VAL A C 1
ATOM 539 O O . VAL A 1 72 ? 0.819 -9.317 -6.936 1.00 97.25 72 VAL A O 1
ATOM 542 N N . ILE A 1 73 ? -1.185 -9.492 -5.904 1.00 98.44 73 ILE A N 1
ATOM 543 C CA . ILE A 1 73 ? -0.832 -8.798 -4.669 1.00 98.44 73 ILE A CA 1
ATOM 544 C C . ILE A 1 73 ? -0.911 -9.787 -3.514 1.00 98.44 73 ILE A C 1
ATOM 546 O O . ILE A 1 73 ? -1.971 -10.333 -3.211 1.00 98.44 73 ILE A O 1
ATOM 550 N N . GLU A 1 74 ? 0.225 -10.031 -2.868 1.00 98.25 74 GLU A N 1
ATOM 551 C CA . GLU A 1 74 ? 0.266 -10.858 -1.665 1.00 98.25 74 GLU A CA 1
ATOM 552 C C . GLU A 1 74 ? -0.251 -10.044 -0.467 1.00 98.25 74 GLU A C 1
ATOM 554 O O . GLU A 1 74 ? 0.129 -8.881 -0.318 1.00 98.25 74 GLU A O 1
ATOM 559 N N . PRO A 1 75 ? -1.050 -10.632 0.439 1.00 98.00 75 PRO A N 1
ATOM 560 C CA . PRO A 1 75 ? -1.623 -9.904 1.574 1.00 98.00 75 PRO A CA 1
ATOM 561 C C . PRO A 1 75 ? -0.547 -9.285 2.477 1.00 98.00 75 PRO A C 1
ATOM 563 O O . PRO A 1 75 ? -0.700 -8.169 2.961 1.00 98.00 75 PRO A O 1
ATOM 566 N N . GLU A 1 76 ? 0.589 -9.965 2.648 1.00 98.19 76 GLU A N 1
ATOM 567 C CA . GLU A 1 76 ? 1.694 -9.485 3.482 1.00 98.19 76 GLU A CA 1
ATOM 568 C C . GLU A 1 76 ? 2.748 -8.645 2.721 1.00 98.19 76 GLU A C 1
ATOM 570 O O . GLU A 1 76 ? 3.803 -8.327 3.280 1.00 98.19 76 GLU A O 1
ATOM 575 N N . ALA A 1 77 ? 2.521 -8.305 1.449 1.00 98.50 77 ALA A N 1
ATOM 576 C CA . ALA A 1 77 ? 3.410 -7.432 0.676 1.00 98.50 77 ALA A CA 1
ATOM 577 C C . ALA A 1 77 ? 3.274 -5.954 1.076 1.00 98.50 77 ALA A C 1
ATOM 579 O O . ALA A 1 77 ? 2.451 -5.606 1.916 1.00 98.50 77 ALA A O 1
ATOM 580 N N . VAL A 1 78 ? 4.085 -5.072 0.488 1.00 98.69 78 VAL A N 1
ATOM 581 C CA . VAL A 1 78 ? 3.977 -3.611 0.653 1.00 98.69 78 VAL A CA 1
ATOM 582 C C . VAL A 1 78 ? 4.411 -2.894 -0.629 1.00 98.69 78 VAL A C 1
ATOM 584 O 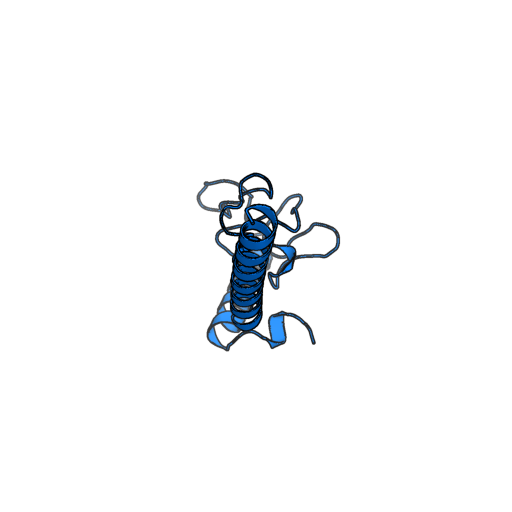O . VAL A 1 78 ? 5.220 -3.413 -1.391 1.00 98.69 78 VAL A O 1
ATOM 587 N N . CYS A 1 79 ? 3.897 -1.691 -0.885 1.00 98.69 79 CYS A N 1
ATOM 588 C CA . CYS A 1 79 ? 4.344 -0.825 -1.985 1.00 98.69 79 CYS A CA 1
ATOM 589 C C . CYS A 1 79 ? 4.445 0.627 -1.505 1.00 98.69 79 CYS A C 1
ATOM 591 O O . CYS A 1 79 ? 3.839 0.968 -0.499 1.00 98.69 79 CYS A O 1
ATOM 593 N N . LYS A 1 80 ? 5.148 1.520 -2.209 1.00 98.00 80 LYS A N 1
ATOM 594 C CA . LYS A 1 80 ? 5.323 2.927 -1.777 1.00 98.00 80 LYS A CA 1
ATOM 595 C C . LYS A 1 80 ? 4.030 3.761 -1.743 1.00 98.00 80 LYS A C 1
ATOM 597 O O . LYS A 1 80 ? 4.067 4.894 -1.282 1.00 98.00 80 LYS A O 1
ATOM 602 N N . LEU A 1 81 ? 2.939 3.228 -2.292 1.00 98.44 81 LEU A N 1
ATOM 603 C CA . LEU A 1 81 ? 1.636 3.885 -2.431 1.00 98.44 81 LEU A CA 1
ATOM 604 C C . LEU A 1 81 ? 0.627 3.407 -1.374 1.00 98.44 81 LEU A C 1
ATOM 606 O O . LEU A 1 81 ? -0.572 3.607 -1.542 1.00 98.44 81 LEU A O 1
ATOM 610 N N . TRP A 1 82 ? 1.086 2.714 -0.323 1.00 98.25 82 TRP A N 1
ATOM 611 C CA . TRP A 1 82 ? 0.202 2.244 0.740 1.00 98.25 82 TRP A CA 1
ATOM 612 C C . TRP A 1 82 ? -0.515 3.422 1.409 1.00 98.25 82 TRP A C 1
ATOM 614 O O . TRP A 1 82 ? 0.079 4.471 1.659 1.00 98.25 82 TRP A O 1
ATOM 624 N N . ILE A 1 83 ? -1.790 3.219 1.732 1.00 98.38 83 ILE A N 1
ATOM 625 C CA . ILE A 1 83 ? -2.559 4.082 2.624 1.00 98.38 83 ILE A CA 1
ATOM 626 C C . ILE A 1 83 ? -3.255 3.155 3.610 1.00 98.38 83 ILE A C 1
ATOM 628 O O . ILE A 1 83 ? -4.139 2.382 3.248 1.00 98.38 83 ILE A O 1
ATOM 632 N N . ILE A 1 84 ? -2.769 3.186 4.846 1.00 98.06 84 ILE A N 1
ATOM 633 C CA . ILE A 1 84 ? -3.190 2.320 5.945 1.00 98.06 84 ILE A CA 1
ATOM 634 C C . ILE A 1 84 ? -3.653 3.243 7.077 1.00 98.06 84 ILE A C 1
ATOM 636 O O . ILE A 1 84 ? -2.939 4.211 7.378 1.00 98.06 84 ILE A O 1
ATOM 640 N N . PRO A 1 85 ? -4.814 2.985 7.703 1.00 96.88 85 PRO A N 1
ATOM 641 C CA . PRO A 1 85 ? -5.264 3.766 8.847 1.00 96.88 85 PRO A CA 1
ATOM 642 C C . PRO A 1 85 ? -4.228 3.791 9.973 1.00 96.88 85 PRO A C 1
ATOM 644 O O . PRO A 1 85 ? -3.634 2.768 10.320 1.00 96.88 85 PRO A O 1
ATOM 647 N N . GLU A 1 86 ? -4.027 4.963 10.579 1.00 95.56 86 GLU A N 1
ATOM 648 C CA . GLU A 1 86 ? -3.074 5.124 11.687 1.00 95.56 86 GLU A CA 1
ATOM 649 C C . GLU A 1 86 ? -3.412 4.191 12.858 1.00 95.56 86 GLU A C 1
ATOM 651 O O . GLU A 1 86 ? -2.523 3.576 13.445 1.00 95.56 86 GLU A O 1
ATOM 656 N N . THR A 1 87 ? -4.702 4.020 13.154 1.00 94.69 87 THR A N 1
ATOM 657 C CA . THR A 1 87 ? -5.185 3.106 14.196 1.00 94.69 87 THR A CA 1
ATOM 658 C C . THR A 1 87 ? -4.711 1.672 13.969 1.00 94.69 87 THR A 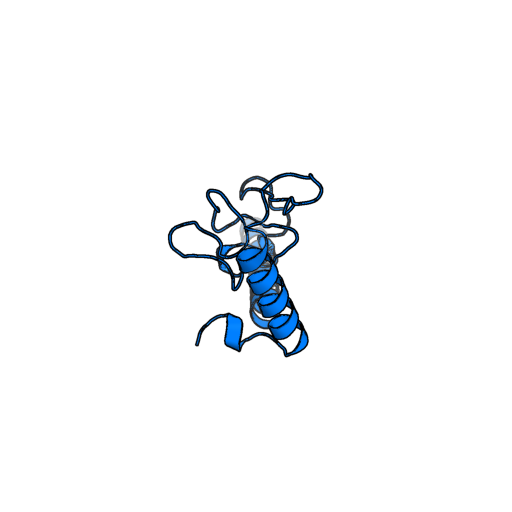C 1
ATOM 660 O O . THR A 1 87 ? -4.227 1.043 14.907 1.00 94.69 87 THR A O 1
ATOM 663 N N . THR A 1 88 ? -4.754 1.179 12.729 1.00 95.12 88 THR A N 1
ATOM 664 C CA . THR A 1 88 ? -4.283 -0.163 12.358 1.00 95.12 88 THR A CA 1
ATOM 665 C C . THR A 1 88 ? -2.779 -0.327 12.589 1.00 95.12 88 THR A C 1
ATOM 667 O O . THR A 1 88 ? -2.335 -1.365 13.084 1.00 95.12 88 THR A O 1
ATOM 670 N N . ILE A 1 89 ? -1.983 0.704 12.285 1.00 95.31 89 ILE A N 1
ATOM 671 C CA . ILE A 1 89 ? -0.530 0.698 12.525 1.00 95.31 89 ILE A CA 1
ATOM 672 C C . ILE A 1 89 ? -0.245 0.655 14.032 1.00 95.31 89 ILE A C 1
ATOM 674 O O . ILE A 1 89 ? 0.500 -0.207 14.502 1.00 95.31 89 ILE A O 1
ATOM 678 N N . LEU A 1 90 ? -0.891 1.528 14.810 1.00 95.62 90 LEU A N 1
ATOM 679 C CA . LEU A 1 90 ? -0.709 1.594 16.263 1.00 95.62 90 LEU A CA 1
ATOM 680 C C . LEU A 1 90 ? -1.110 0.286 16.961 1.00 95.62 90 LEU A C 1
ATOM 682 O O . LEU A 1 90 ? -0.443 -0.158 17.901 1.00 95.62 90 LEU A O 1
ATOM 686 N N . GLU A 1 91 ? -2.184 -0.359 16.505 1.00 95.19 91 GLU A N 1
ATOM 687 C CA . GLU A 1 91 ? -2.614 -1.663 17.012 1.00 95.19 91 GLU A CA 1
ATOM 688 C C . GLU A 1 91 ? -1.580 -2.760 16.730 1.00 95.19 91 GLU A C 1
ATOM 690 O O . GLU A 1 91 ? -1.240 -3.530 17.639 1.00 95.19 91 GLU A O 1
ATOM 695 N N . ALA A 1 92 ? -1.026 -2.801 15.514 1.00 94.50 92 ALA A N 1
ATOM 696 C CA . ALA A 1 92 ? 0.008 -3.760 15.137 1.00 94.50 92 ALA A CA 1
ATOM 697 C C . ALA A 1 92 ? 1.285 -3.584 15.977 1.00 94.50 92 ALA A C 1
ATOM 699 O O . ALA A 1 92 ? 1.816 -4.559 16.521 1.00 94.50 92 ALA A O 1
ATOM 700 N N . GLU A 1 93 ? 1.744 -2.346 16.169 1.00 93.50 93 GLU A N 1
ATOM 701 C CA . GLU A 1 93 ? 2.902 -2.040 17.014 1.00 93.50 93 GLU A CA 1
ATOM 702 C C . GLU A 1 93 ? 2.671 -2.442 18.479 1.00 93.50 93 GLU A C 1
ATOM 704 O O . GLU A 1 93 ? 3.526 -3.081 19.109 1.00 93.50 93 GLU A O 1
ATOM 709 N N . ALA A 1 94 ? 1.489 -2.139 19.026 1.00 93.94 94 ALA A N 1
ATOM 710 C CA . ALA A 1 94 ? 1.120 -2.533 20.381 1.00 93.94 94 ALA A CA 1
ATOM 711 C C . ALA A 1 94 ? 1.087 -4.063 20.544 1.00 93.94 94 ALA A C 1
ATOM 713 O O . ALA A 1 94 ? 1.546 -4.601 21.561 1.00 93.94 94 ALA A O 1
ATOM 714 N N . GLN A 1 95 ? 0.577 -4.789 19.546 1.00 92.75 95 GLN A N 1
ATOM 715 C CA . GLN A 1 95 ? 0.557 -6.250 19.538 1.00 92.75 95 GLN A CA 1
ATOM 716 C C . GLN A 1 95 ? 1.967 -6.847 19.434 1.00 92.75 95 GLN A C 1
ATOM 718 O O . GLN A 1 95 ? 2.282 -7.805 20.155 1.00 92.75 95 GLN A O 1
ATOM 723 N N . ALA A 1 96 ? 2.837 -6.271 18.604 1.00 90.50 96 ALA A N 1
ATOM 724 C CA . ALA A 1 96 ? 4.234 -6.675 18.495 1.00 90.50 96 ALA A CA 1
ATOM 725 C C . ALA A 1 96 ? 4.971 -6.498 19.836 1.00 90.50 96 ALA A C 1
ATOM 727 O O . ALA A 1 96 ? 5.637 -7.426 20.311 1.00 90.50 96 ALA A O 1
ATOM 728 N N . ALA A 1 97 ? 4.779 -5.359 20.510 1.00 90.81 97 ALA A N 1
ATOM 729 C CA . ALA A 1 97 ? 5.370 -5.087 21.820 1.00 90.81 97 ALA A CA 1
ATOM 730 C C . ALA A 1 97 ? 4.905 -6.087 22.896 1.00 90.81 97 ALA A C 1
ATOM 732 O O . ALA A 1 97 ? 5.729 -6.638 23.635 1.00 90.81 97 ALA A O 1
ATOM 733 N N . ARG A 1 98 ? 3.597 -6.383 22.956 1.00 93.12 98 ARG A N 1
ATOM 734 C CA . ARG A 1 98 ? 3.027 -7.385 23.880 1.00 93.12 98 ARG A CA 1
ATOM 735 C C . ARG A 1 98 ? 3.582 -8.785 23.620 1.00 93.12 98 ARG A C 1
ATOM 737 O O . ARG A 1 98 ? 3.927 -9.498 24.562 1.00 93.12 98 ARG A O 1
ATOM 744 N N . SER A 1 99 ? 3.703 -9.171 22.352 1.00 90.69 99 SER A N 1
ATOM 745 C CA . SER A 1 99 ? 4.238 -10.479 21.953 1.00 90.69 99 SER A CA 1
ATOM 746 C C . SER A 1 99 ? 5.698 -10.641 22.378 1.00 90.69 99 SER A C 1
ATOM 748 O O . SER A 1 99 ? 6.080 -11.683 22.916 1.00 90.69 99 SER A O 1
ATOM 750 N N . LEU A 1 100 ? 6.502 -9.585 22.222 1.00 91.19 100 LEU A N 1
ATOM 751 C CA . LEU A 1 100 ? 7.894 -9.566 22.661 1.00 91.19 100 LEU A CA 1
ATOM 752 C C . LEU A 1 100 ? 8.024 -9.667 24.191 1.00 91.19 100 LEU A C 1
ATOM 754 O O . LEU A 1 100 ? 8.879 -10.408 24.681 1.00 91.19 100 LEU A O 1
ATOM 758 N N . ASP A 1 101 ? 7.184 -8.959 24.954 1.00 93.56 101 ASP A N 1
ATOM 759 C CA . ASP A 1 101 ? 7.162 -9.067 26.422 1.00 93.56 101 ASP A CA 1
ATOM 760 C C . ASP A 1 101 ? 6.818 -10.496 26.874 1.00 93.56 101 ASP A C 1
ATOM 762 O O . ASP A 1 101 ? 7.525 -11.091 27.691 1.00 93.56 101 ASP A O 1
ATOM 766 N N . MET A 1 102 ? 5.793 -11.104 26.271 1.00 91.75 102 MET A N 1
ATOM 767 C CA . MET A 1 102 ? 5.397 -12.486 26.562 1.00 91.75 102 MET A CA 1
ATOM 768 C C . MET A 1 102 ? 6.507 -13.496 26.239 1.00 91.75 102 MET A C 1
ATOM 770 O O . MET A 1 102 ? 6.760 -14.406 27.034 1.00 91.75 102 MET A O 1
ATOM 774 N N . ALA A 1 103 ? 7.208 -13.331 25.112 1.00 92.00 103 ALA A N 1
ATOM 775 C CA . ALA A 1 103 ? 8.339 -14.182 24.743 1.00 92.00 103 ALA A CA 1
ATOM 776 C C . ALA A 1 103 ? 9.494 -14.069 25.754 1.00 92.00 103 ALA A C 1
ATOM 778 O O . ALA A 1 103 ? 10.026 -15.087 26.205 1.00 92.00 103 ALA A O 1
ATOM 779 N N . LYS A 1 104 ? 9.830 -12.845 26.186 1.00 92.31 104 LYS A N 1
ATOM 780 C CA . LYS A 1 104 ? 10.853 -12.598 27.217 1.00 92.31 104 LYS A CA 1
ATOM 781 C C . LYS A 1 104 ? 10.493 -13.253 28.552 1.00 92.31 104 LYS A C 1
ATOM 783 O O . LYS A 1 104 ? 11.364 -13.839 29.195 1.00 92.31 104 LYS A O 1
ATOM 788 N N . ARG A 1 105 ? 9.222 -13.191 28.969 1.00 93.31 105 ARG A N 1
ATOM 789 C CA . ARG A 1 105 ? 8.739 -13.856 30.194 1.00 93.31 105 ARG A CA 1
ATOM 790 C C . ARG A 1 105 ? 8.835 -15.378 30.095 1.00 93.31 105 ARG A C 1
ATOM 792 O O . ARG A 1 105 ? 9.334 -16.004 31.026 1.00 93.31 105 ARG A O 1
ATOM 799 N N . LYS A 1 106 ? 8.419 -15.969 28.967 1.00 89.81 106 LYS A N 1
ATOM 800 C CA . LYS A 1 106 ? 8.535 -17.419 28.732 1.00 89.81 106 LYS A CA 1
ATOM 801 C C . LYS A 1 106 ? 9.985 -17.887 28.781 1.00 89.81 106 LYS A C 1
ATOM 803 O O . LYS A 1 106 ? 10.257 -18.880 29.445 1.00 89.81 106 LYS A O 1
ATOM 808 N N . LEU A 1 107 ? 10.906 -17.164 28.139 1.00 90.38 107 LEU A N 1
ATOM 809 C CA . LEU A 1 107 ? 12.328 -17.508 28.164 1.00 90.38 107 LEU A CA 1
ATOM 810 C C . LEU A 1 107 ? 12.889 -17.471 29.592 1.00 90.38 107 LEU A C 1
ATOM 812 O O . LEU A 1 107 ? 13.558 -18.412 29.997 1.00 90.38 107 LEU A O 1
ATOM 816 N N . LYS A 1 108 ? 12.556 -16.442 30.386 1.00 87.38 108 LYS A N 1
ATOM 817 C CA . LYS A 1 108 ? 12.963 -16.372 31.801 1.00 87.38 108 LYS A CA 1
ATOM 818 C C . LYS A 1 108 ? 12.453 -17.554 32.631 1.00 87.38 108 LYS A C 1
ATOM 820 O O . LYS A 1 108 ? 13.189 -18.029 33.483 1.00 87.38 108 LYS A O 1
ATOM 825 N N . LEU A 1 109 ? 11.231 -18.032 32.383 1.00 77.62 109 LEU A N 1
ATOM 826 C CA . LEU A 1 109 ? 10.678 -19.202 33.078 1.00 77.62 109 LEU A CA 1
A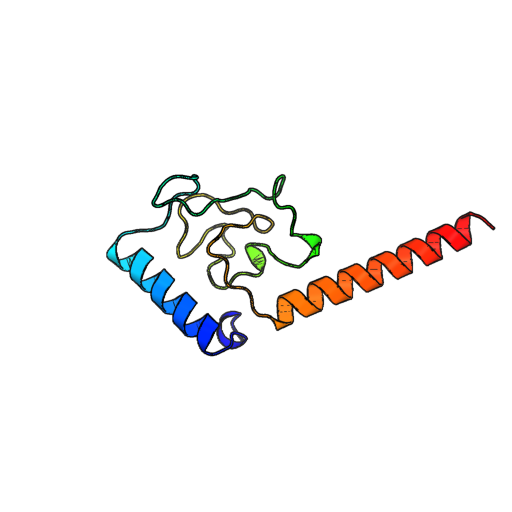TOM 827 C C . LEU A 1 109 ? 11.365 -20.527 32.706 1.00 77.62 109 LEU A C 1
ATOM 829 O O . LEU A 1 109 ? 11.342 -21.439 33.516 1.00 77.62 109 LEU A O 1
ATOM 833 N N . HIS A 1 110 ? 11.937 -20.652 31.503 1.00 71.44 110 HIS A N 1
ATOM 834 C CA . HIS A 1 110 ? 12.598 -21.887 31.040 1.00 71.44 110 HIS A CA 1
ATOM 835 C C . HIS A 1 110 ? 14.096 -21.950 31.384 1.00 71.44 110 HIS A C 1
ATOM 837 O O . HIS A 1 110 ? 14.741 -22.957 31.109 1.00 71.44 110 HIS A O 1
ATOM 843 N N . VAL A 1 111 ? 14.662 -20.870 31.930 1.00 73.00 111 VAL A N 1
ATOM 844 C CA . VAL A 1 111 ? 16.081 -20.765 32.322 1.00 73.00 111 VAL A CA 1
ATOM 845 C C . VAL A 1 111 ? 16.240 -20.829 33.858 1.00 73.00 111 VAL A C 1
ATOM 847 O O . VAL A 1 111 ? 17.347 -20.675 34.370 1.00 73.00 111 VAL A O 1
ATOM 850 N N . LEU A 1 112 ? 15.144 -21.076 34.590 1.00 55.94 112 LEU A N 1
ATOM 851 C CA . LEU A 1 112 ? 15.093 -21.304 36.040 1.00 55.94 112 LEU A CA 1
ATOM 852 C C . LEU A 1 112 ? 14.831 -22.778 36.358 1.00 55.94 112 LEU A C 1
ATOM 854 O O . LEU A 1 112 ? 14.011 -23.390 35.638 1.00 55.94 112 LEU A O 1
#

Radius of gyration: 16.79 Å; chains: 1; bounding box: 33×36×53 Å

pLDDT: mean 94.73, std 7.41, range [52.78, 98.69]

Foldseek 3Di:
DAQLVLADPVLNVLVVVLLVCCVPVNAAECDPDPSHFVKDALVGDPCLLLQQFLLQFNQHDPVQDGSRYDDGHDRNIHTNSGRGRPVSSVVSNVVSVVVVVVVVVVVVVVVD